Protein AF-A0A3B0PHT8-F1 (afdb_monomer_lite)

Radius of gyration: 15.31 Å; chains: 1; bounding box: 36×30×41 Å

InterPro domains:
  IPR002729 CRISPR-associated protein Cas1 [PF01867] (3-59)
  IPR042206 CRISPR-associated endonuclease Cas1, C-terminal domain [G3DSA:1.20.120.920] (1-103)

Structure (mmCIF, N/CA/C/O backbone):
data_AF-A0A3B0PHT8-F1
#
_entry.id   AF-A0A3B0PHT8-F1
#
loop_
_atom_site.group_PDB
_atom_site.id
_atom_site.type_symbol
_atom_site.label_atom_id
_atom_site.label_alt_id
_atom_site.label_comp_id
_atom_site.label_asym_id
_atom_site.label_entity_id
_atom_site.label_seq_id
_atom_site.pdbx_PDB_ins_code
_atom_site.Cartn_x
_atom_site.Cartn_y
_atom_site.Cartn_z
_atom_site.occupancy
_atom_site.B_iso_or_equiv
_atom_site.auth_seq_id
_atom_site.auth_comp_id
_atom_site.auth_asym_id
_atom_site.auth_atom_id
_atom_site.pdbx_PDB_model_num
ATOM 1 N N . MET A 1 1 ? 4.772 -3.105 1.011 1.00 61.62 1 MET A N 1
ATOM 2 C CA . MET A 1 1 ? 4.710 -3.486 2.441 1.00 61.62 1 MET A CA 1
ATOM 3 C C . MET A 1 1 ? 4.977 -2.330 3.391 1.00 61.62 1 MET A C 1
ATOM 5 O O . MET A 1 1 ? 4.087 -2.009 4.162 1.00 61.62 1 MET A O 1
ATOM 9 N N . THR A 1 2 ? 6.137 -1.666 3.341 1.00 83.94 2 THR A N 1
ATOM 10 C CA . THR A 1 2 ? 6.518 -0.656 4.351 1.00 83.94 2 THR A CA 1
ATOM 11 C C . THR A 1 2 ? 5.501 0.477 4.530 1.00 83.94 2 THR A C 1
ATOM 13 O O . THR A 1 2 ? 5.207 0.830 5.666 1.00 83.94 2 THR A O 1
ATOM 16 N N . TYR A 1 3 ? 4.913 1.012 3.453 1.00 90.50 3 TYR A N 1
ATOM 17 C CA . TYR A 1 3 ? 3.879 2.055 3.552 1.00 90.50 3 TYR A CA 1
ATOM 18 C C . TYR A 1 3 ? 2.614 1.574 4.272 1.00 90.50 3 TYR A C 1
ATOM 20 O O . TYR A 1 3 ? 2.159 2.230 5.205 1.00 90.50 3 TYR A O 1
ATOM 28 N N . VAL A 1 4 ? 2.116 0.389 3.912 1.00 92.94 4 VAL A N 1
ATOM 29 C CA . VAL A 1 4 ? 0.952 -0.247 4.549 1.00 92.94 4 VAL A CA 1
ATOM 30 C C . VAL A 1 4 ? 1.232 -0.501 6.032 1.00 92.94 4 VAL A C 1
ATOM 32 O O . VAL A 1 4 ? 0.489 -0.022 6.880 1.00 92.94 4 VAL A O 1
ATOM 35 N N . SER A 1 5 ? 2.358 -1.144 6.366 1.00 94.50 5 SER A N 1
ATOM 36 C CA . SER A 1 5 ? 2.738 -1.414 7.762 1.00 94.50 5 SER A CA 1
ATOM 37 C C . SER A 1 5 ? 2.891 -0.141 8.597 1.00 94.50 5 SER A C 1
ATOM 39 O O . SER A 1 5 ? 2.509 -0.114 9.766 1.00 94.50 5 SER A O 1
ATOM 41 N N . ARG A 1 6 ? 3.461 0.924 8.016 1.00 94.12 6 ARG A N 1
ATOM 42 C CA . ARG A 1 6 ? 3.597 2.226 8.686 1.00 94.12 6 ARG A CA 1
ATOM 43 C C . ARG A 1 6 ? 2.238 2.862 8.943 1.00 94.12 6 ARG A C 1
ATOM 45 O O . ARG A 1 6 ? 2.035 3.421 10.014 1.00 94.12 6 ARG A O 1
ATOM 52 N N . SER A 1 7 ? 1.326 2.770 7.984 1.00 94.12 7 SER A N 1
ATOM 53 C CA . SER A 1 7 ? -0.017 3.324 8.109 1.00 94.12 7 SER A CA 1
ATOM 54 C C . SER A 1 7 ? -0.875 2.548 9.116 1.00 94.12 7 SER A C 1
ATOM 56 O O . SER A 1 7 ? -1.546 3.157 9.946 1.00 94.12 7 SER A O 1
ATOM 58 N N . ILE A 1 8 ? -0.769 1.216 9.153 1.00 94.56 8 ILE A N 1
ATOM 59 C CA . ILE A 1 8 ? -1.392 0.365 10.182 1.00 94.56 8 ILE A CA 1
ATOM 60 C C . ILE A 1 8 ? -0.937 0.798 11.585 1.00 94.56 8 ILE A C 1
ATOM 62 O O . ILE A 1 8 ? -1.770 1.118 12.432 1.00 94.56 8 ILE A O 1
ATOM 66 N N . VAL A 1 9 ? 0.379 0.906 11.809 1.00 94.88 9 VAL A N 1
ATOM 67 C CA . VAL A 1 9 ? 0.944 1.332 13.106 1.00 94.88 9 VAL A CA 1
ATOM 68 C C . VAL A 1 9 ? 0.549 2.769 13.451 1.00 94.88 9 VAL A C 1
ATOM 70 O O . VAL A 1 9 ? 0.206 3.053 14.595 1.00 94.88 9 VAL A O 1
ATOM 73 N N . LYS A 1 10 ? 0.536 3.678 12.466 1.00 94.25 10 LYS A N 1
ATOM 74 C CA . LYS A 1 10 ? 0.078 5.070 12.628 1.00 94.25 10 LYS A CA 1
ATOM 75 C C . LYS A 1 10 ? -1.368 5.149 13.126 1.00 94.25 10 LYS A C 1
ATOM 77 O O . LYS A 1 10 ? -1.695 6.082 13.852 1.00 94.25 10 LYS A O 1
ATOM 82 N N . ASN A 1 11 ? -2.213 4.186 12.761 1.00 92.06 11 ASN A N 1
ATOM 83 C CA . ASN A 1 11 ? -3.597 4.097 13.223 1.00 92.06 11 ASN A CA 1
ATOM 84 C C . ASN A 1 11 ? -3.773 3.199 14.472 1.00 92.06 11 ASN A C 1
ATOM 86 O O . ASN A 1 11 ? -4.901 2.892 14.845 1.00 92.06 11 ASN A O 1
ATOM 90 N N . GLY A 1 12 ? -2.683 2.792 15.135 1.00 92.62 12 GLY A N 1
ATOM 91 C CA . GLY A 1 12 ? -2.718 2.070 16.414 1.00 92.62 12 GLY A CA 1
ATOM 92 C C . GLY A 1 12 ? -2.944 0.558 16.318 1.00 92.62 12 GLY A C 1
ATOM 93 O O . GLY A 1 12 ? -3.215 -0.078 17.334 1.00 92.62 12 GLY A O 1
ATOM 94 N N . LEU A 1 13 ? -2.833 -0.029 15.126 1.00 92.81 13 LEU A N 1
ATOM 95 C CA . LEU A 1 13 ? -3.005 -1.466 14.908 1.00 92.81 13 LEU A CA 1
ATOM 96 C C . LEU A 1 13 ? -1.667 -2.228 14.965 1.00 92.81 13 LEU A C 1
ATOM 98 O O . LEU A 1 13 ? -0.603 -1.683 14.665 1.00 92.81 13 LEU A O 1
ATOM 102 N N . ASP A 1 14 ? -1.727 -3.520 15.304 1.00 92.38 14 ASP A N 1
ATOM 103 C CA . ASP A 1 14 ? -0.568 -4.421 15.338 1.00 92.38 14 ASP A CA 1
ATOM 104 C C . ASP A 1 14 ? -0.459 -5.221 14.029 1.00 92.38 14 ASP A C 1
ATOM 106 O O . ASP A 1 14 ? -1.328 -6.028 13.698 1.00 92.38 14 ASP A O 1
ATOM 110 N N . ASN A 1 15 ? 0.651 -5.044 13.307 1.00 92.38 15 ASN A N 1
ATOM 111 C CA . ASN A 1 15 ? 0.929 -5.732 12.041 1.00 92.38 15 ASN A CA 1
ATOM 112 C C . ASN A 1 15 ? 0.932 -7.270 12.147 1.00 92.38 15 ASN A C 1
ATOM 114 O O . ASN A 1 15 ? 0.758 -7.955 11.139 1.00 92.38 15 ASN A O 1
ATOM 118 N N . ARG A 1 16 ? 1.154 -7.825 13.343 1.00 92.44 16 ARG A N 1
ATOM 119 C CA . ARG A 1 16 ? 1.227 -9.274 13.585 1.00 92.44 16 ARG A CA 1
ATOM 120 C C . ARG A 1 16 ? -0.149 -9.935 13.610 1.00 92.44 16 ARG A C 1
ATOM 122 O O . ARG A 1 16 ? -0.244 -11.146 13.429 1.00 92.44 16 ARG A O 1
ATOM 129 N N . ILE A 1 17 ? -1.209 -9.164 13.847 1.00 91.62 17 ILE A N 1
ATOM 130 C CA . ILE A 1 17 ? -2.570 -9.682 13.995 1.00 91.62 17 ILE A CA 1
ATOM 131 C C . ILE A 1 17 ? -3.258 -9.661 12.628 1.00 91.62 17 ILE A C 1
ATOM 133 O O . ILE A 1 17 ? -3.959 -8.714 12.290 1.00 91.62 17 ILE A O 1
ATOM 137 N N . GLY A 1 18 ? -3.025 -10.703 11.827 1.00 89.69 18 GLY A N 1
ATOM 138 C CA . GLY A 1 18 ? -3.697 -10.880 10.536 1.00 89.69 18 GLY A CA 1
ATOM 139 C C . GLY A 1 18 ? -5.199 -11.144 10.669 1.00 89.69 18 GLY A C 1
ATOM 140 O O . GLY A 1 18 ? -5.665 -11.693 11.670 1.00 89.69 18 GLY A O 1
ATOM 141 N N . ILE A 1 19 ? -5.943 -10.785 9.625 1.00 88.56 19 ILE A N 1
ATOM 142 C CA . ILE A 1 19 ? -7.367 -11.095 9.454 1.00 88.56 19 ILE A CA 1
ATOM 143 C C . ILE A 1 19 ? -7.507 -12.567 9.058 1.00 88.56 19 ILE A C 1
ATOM 145 O O . ILE A 1 19 ? -8.271 -13.314 9.672 1.00 88.56 19 ILE A O 1
ATOM 149 N N . PHE A 1 20 ? -6.732 -12.992 8.057 1.00 86.31 20 PHE A N 1
ATOM 150 C CA . PHE A 1 20 ? -6.761 -14.360 7.542 1.00 86.31 20 PHE A CA 1
ATOM 151 C C . PHE A 1 20 ? -5.446 -15.092 7.803 1.00 86.31 20 PHE A C 1
ATOM 153 O O . PHE A 1 20 ? -5.442 -16.195 8.357 1.00 86.31 20 PHE A O 1
ATOM 160 N N . HIS A 1 21 ? -4.313 -14.475 7.463 1.00 78.94 21 HIS A N 1
ATOM 161 C CA . HIS A 1 21 ? -3.013 -15.107 7.648 1.00 78.94 21 HIS A CA 1
ATOM 162 C C . HIS A 1 21 ? -2.625 -15.125 9.131 1.00 78.94 21 HIS A C 1
ATOM 164 O O . HIS A 1 21 ? -2.185 -14.127 9.695 1.00 78.94 21 HIS A O 1
ATOM 170 N N . LYS A 1 22 ? -2.741 -16.286 9.780 1.00 76.88 22 LYS A N 1
ATOM 171 C CA . LYS A 1 22 ? -2.258 -16.499 11.151 1.00 76.88 22 LYS A CA 1
ATOM 172 C C . LYS A 1 22 ? -0.918 -17.213 11.099 1.00 76.88 22 LYS A C 1
ATOM 174 O O . LYS A 1 22 ? -0.848 -18.397 10.790 1.00 76.88 22 LYS A O 1
ATOM 179 N N . SER A 1 23 ? 0.157 -16.493 11.391 1.00 75.19 23 SER A N 1
ATOM 180 C CA . SER A 1 23 ? 1.486 -17.089 11.506 1.00 75.19 23 SER A CA 1
ATOM 181 C C . SER A 1 23 ? 2.251 -16.420 12.632 1.00 75.19 23 SER A C 1
ATOM 183 O O . SER A 1 23 ? 2.489 -15.216 12.596 1.00 75.19 23 SER A O 1
ATOM 185 N N . PHE A 1 24 ? 2.677 -17.218 13.612 1.00 71.56 24 PHE A N 1
ATOM 186 C CA . PHE A 1 24 ? 3.511 -16.751 14.723 1.00 71.56 24 PHE A CA 1
ATOM 187 C C . PHE A 1 24 ? 4.849 -16.165 14.253 1.00 71.56 24 PHE A C 1
ATOM 189 O O . PHE A 1 24 ? 5.406 -15.301 14.924 1.00 71.56 24 PHE A O 1
ATOM 196 N N . ASN A 1 25 ? 5.327 -16.589 13.081 1.00 84.19 25 ASN A N 1
ATOM 197 C CA . ASN A 1 25 ? 6.591 -16.134 12.505 1.00 84.19 25 ASN A CA 1
ATOM 198 C C . ASN A 1 25 ? 6.412 -14.995 11.485 1.00 84.19 25 ASN A C 1
ATOM 200 O O . ASN A 1 25 ? 7.405 -14.468 10.988 1.00 84.19 25 ASN A O 1
ATOM 204 N N . ASN A 1 26 ? 5.175 -14.607 11.142 1.00 85.75 26 ASN A N 1
ATOM 205 C CA . ASN A 1 26 ? 4.922 -13.496 10.224 1.00 85.75 26 ASN A CA 1
ATOM 206 C C . ASN A 1 26 ? 4.620 -12.212 11.003 1.00 85.75 26 ASN A C 1
ATOM 208 O O . ASN A 1 26 ? 3.497 -11.984 11.449 1.00 85.75 26 ASN A O 1
ATOM 212 N N . 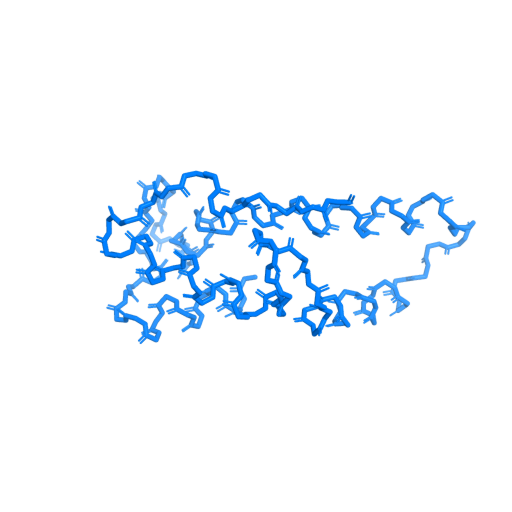HIS A 1 27 ? 5.610 -11.327 11.100 1.00 89.94 27 HIS A N 1
ATOM 213 C CA . HIS A 1 27 ? 5.440 -10.043 11.780 1.00 89.94 27 HIS A CA 1
ATOM 214 C C . HIS A 1 27 ? 4.600 -9.008 11.007 1.00 89.94 27 HIS A C 1
ATOM 216 O O . HIS A 1 27 ? 4.367 -7.911 11.513 1.00 89.94 27 HIS A O 1
ATOM 222 N N . PHE A 1 28 ? 4.145 -9.344 9.797 1.00 92.38 28 PHE A N 1
ATOM 223 C CA . PHE A 1 28 ? 3.420 -8.447 8.899 1.00 92.38 28 PHE A CA 1
ATOM 224 C C . PHE A 1 28 ? 2.162 -9.093 8.311 1.00 92.38 28 PHE A C 1
ATOM 226 O O . PHE A 1 28 ? 1.785 -8.809 7.173 1.00 92.38 28 PHE A O 1
ATOM 233 N N . ALA A 1 29 ? 1.529 -9.987 9.065 1.00 92.50 29 ALA A N 1
ATOM 234 C CA . ALA A 1 29 ? 0.315 -10.672 8.650 1.00 92.50 29 ALA A CA 1
ATOM 235 C C . ALA A 1 29 ? -0.797 -9.695 8.230 1.00 92.50 29 ALA A C 1
ATOM 237 O O . ALA A 1 29 ? -1.292 -9.783 7.110 1.00 92.50 29 ALA A O 1
ATOM 238 N N . LEU A 1 30 ? -1.103 -8.698 9.066 1.00 92.19 30 LEU A N 1
ATOM 239 C CA . LEU A 1 30 ? -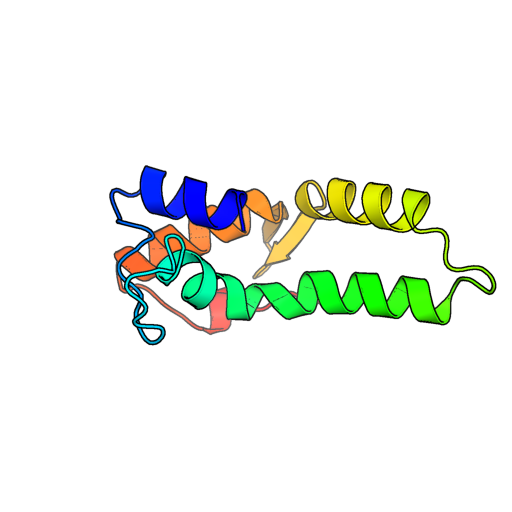2.131 -7.699 8.767 1.00 92.19 30 LEU A CA 1
ATOM 240 C C . LEU A 1 30 ? -1.760 -6.836 7.560 1.00 92.19 30 LEU A C 1
ATOM 242 O O . LEU A 1 30 ? -2.592 -6.585 6.697 1.00 92.19 30 LEU A O 1
ATOM 246 N N . SER A 1 31 ? -0.499 -6.407 7.462 1.00 93.12 31 SER A N 1
ATOM 247 C CA . SER A 1 31 ? -0.031 -5.635 6.306 1.00 93.12 31 SER A CA 1
ATOM 248 C C . SER A 1 31 ? -0.132 -6.418 5.005 1.00 93.12 31 SER A C 1
ATOM 250 O O . SER A 1 31 ? -0.392 -5.823 3.964 1.00 93.12 31 SER A O 1
ATOM 252 N N . SER A 1 32 ? 0.091 -7.734 5.068 1.00 90.81 32 SER A N 1
ATOM 253 C CA . SER A 1 32 ? -0.045 -8.633 3.920 1.00 90.81 32 SER A CA 1
ATOM 254 C C . SER A 1 32 ? -1.510 -8.737 3.496 1.00 90.81 32 SER A C 1
ATOM 256 O O . SER A 1 32 ? -1.806 -8.597 2.318 1.00 90.81 32 SER A O 1
ATOM 258 N N . ASP A 1 33 ? -2.426 -8.882 4.455 1.00 90.62 33 ASP A N 1
ATOM 259 C CA . ASP A 1 33 ? -3.868 -8.914 4.180 1.00 90.62 33 ASP A CA 1
ATOM 260 C C . ASP A 1 33 ? -4.356 -7.597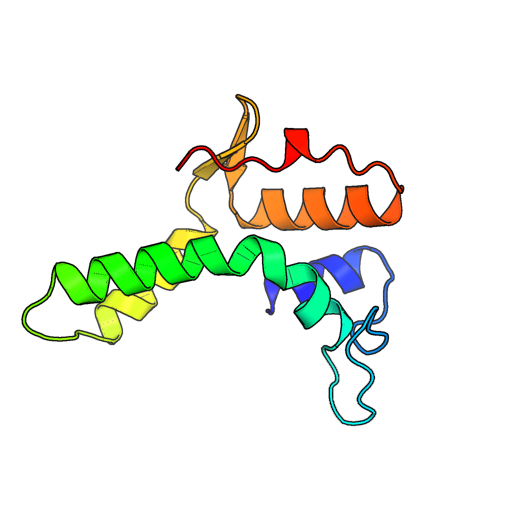 3.550 1.00 90.62 33 ASP A C 1
ATOM 262 O O . ASP A 1 33 ? -5.059 -7.598 2.542 1.00 90.62 33 ASP A O 1
ATOM 266 N N . VAL A 1 34 ? -3.937 -6.453 4.101 1.00 89.50 34 VAL A N 1
ATOM 267 C CA . VAL A 1 34 ? -4.361 -5.123 3.630 1.00 89.50 34 VAL A CA 1
ATOM 268 C C . VAL A 1 34 ? -3.750 -4.752 2.276 1.00 89.50 34 VAL A C 1
ATOM 270 O O . VAL A 1 34 ? -4.336 -3.964 1.537 1.00 89.50 34 VAL A O 1
ATOM 273 N N . MET A 1 35 ? -2.577 -5.285 1.920 1.00 91.38 35 MET A N 1
ATOM 274 C CA . MET A 1 35 ? -1.938 -4.942 0.646 1.00 91.38 35 MET A CA 1
ATOM 275 C C . MET A 1 35 ? -2.539 -5.663 -0.566 1.00 91.38 35 MET A C 1
ATOM 277 O O . MET A 1 35 ? -2.218 -5.269 -1.685 1.00 91.38 35 MET A O 1
ATOM 281 N N . GLU A 1 36 ? -3.372 -6.694 -0.383 1.00 88.25 36 GLU A N 1
ATOM 282 C CA . GLU A 1 36 ? -3.908 -7.496 -1.495 1.00 88.25 36 GLU A CA 1
ATOM 283 C C . GLU A 1 36 ? -4.597 -6.653 -2.588 1.00 88.25 36 GLU A C 1
ATOM 285 O O . GLU A 1 36 ? -4.228 -6.808 -3.755 1.00 88.25 36 GLU A O 1
ATOM 290 N N . PRO A 1 37 ? -5.477 -5.676 -2.276 1.00 85.50 37 PRO A N 1
ATOM 291 C CA . PRO A 1 37 ? -6.107 -4.830 -3.297 1.00 85.50 37 PRO A CA 1
ATOM 292 C C . PRO A 1 37 ? -5.129 -3.929 -4.070 1.00 85.50 37 PRO A C 1
ATOM 294 O O . PRO A 1 37 ? -5.477 -3.392 -5.117 1.00 85.50 37 PRO A O 1
ATOM 297 N N . LEU A 1 38 ? -3.909 -3.735 -3.560 1.00 87.00 38 LEU A N 1
ATOM 298 C CA . LEU A 1 38 ? -2.893 -2.853 -4.145 1.00 87.00 38 LEU A CA 1
ATOM 299 C C . LEU A 1 38 ? -1.930 -3.593 -5.080 1.00 87.00 38 LEU A C 1
ATOM 301 O O . LEU A 1 38 ? -1.201 -2.950 -5.837 1.00 87.00 38 LEU A O 1
ATOM 305 N N . ARG A 1 39 ? -1.898 -4.933 -5.037 1.00 89.75 39 ARG A N 1
ATOM 306 C CA . ARG A 1 39 ? -0.978 -5.756 -5.845 1.00 89.75 39 ARG A CA 1
ATOM 307 C C . ARG A 1 39 ? -1.107 -5.512 -7.353 1.00 89.75 39 ARG A C 1
ATOM 309 O O . ARG A 1 39 ? -0.055 -5.340 -7.973 1.00 89.75 39 ARG A O 1
ATOM 316 N N . PRO A 1 40 ? -2.320 -5.327 -7.923 1.00 90.44 40 PRO A N 1
ATOM 317 C CA . PRO A 1 40 ? -2.468 -5.034 -9.347 1.00 90.44 40 PRO A CA 1
ATOM 318 C C . PRO A 1 40 ? -1.703 -3.789 -9.825 1.00 90.44 40 PRO A C 1
ATOM 320 O O . PRO A 1 40 ? -1.319 -3.723 -10.991 1.00 90.44 40 PRO A O 1
ATOM 323 N N . ILE A 1 41 ? -1.436 -2.812 -8.942 1.00 88.50 41 ILE A N 1
ATOM 324 C CA . ILE A 1 41 ? -0.686 -1.591 -9.298 1.00 88.50 41 ILE A CA 1
ATOM 325 C C . ILE A 1 41 ? 0.754 -1.958 -9.662 1.00 88.50 41 ILE A C 1
ATOM 327 O O . ILE A 1 41 ? 1.286 -1.506 -10.676 1.00 88.50 41 ILE A O 1
ATOM 331 N N . ILE A 1 42 ? 1.367 -2.829 -8.858 1.00 90.88 42 ILE A N 1
ATOM 332 C CA . ILE A 1 42 ? 2.719 -3.326 -9.107 1.00 90.88 42 ILE A CA 1
ATOM 333 C C . ILE A 1 42 ? 2.722 -4.299 -10.285 1.00 90.88 42 ILE A C 1
ATOM 335 O O . ILE A 1 42 ? 3.616 -4.227 -11.126 1.00 90.88 42 ILE A O 1
ATOM 339 N N . ASP A 1 43 ? 1.716 -5.171 -10.383 1.00 91.88 43 ASP A N 1
ATOM 340 C CA . ASP A 1 43 ? 1.623 -6.153 -11.466 1.00 91.88 43 ASP A CA 1
ATOM 341 C C . ASP A 1 43 ? 1.545 -5.471 -12.841 1.00 91.88 43 ASP A C 1
ATOM 343 O O . ASP A 1 43 ? 2.217 -5.906 -13.778 1.00 91.88 43 ASP A O 1
ATOM 347 N N . LYS A 1 44 ? 0.812 -4.352 -12.958 1.00 89.88 44 LYS A N 1
ATOM 348 C CA . LYS A 1 44 ? 0.755 -3.536 -14.185 1.00 89.88 44 LYS A CA 1
ATOM 349 C C . LYS A 1 44 ? 2.130 -2.994 -14.582 1.00 89.88 44 LYS A C 1
ATOM 351 O O . LYS A 1 44 ? 2.492 -3.068 -15.756 1.00 89.88 44 LYS A O 1
ATOM 356 N N . LEU A 1 45 ? 2.903 -2.483 -13.620 1.00 89.56 45 LEU A N 1
ATOM 357 C CA . LEU A 1 45 ? 4.268 -2.008 -13.864 1.00 89.56 45 LEU A CA 1
ATOM 358 C C . LEU A 1 45 ? 5.188 -3.162 -14.290 1.00 89.56 45 LEU A C 1
ATOM 360 O O . LEU A 1 45 ? 5.929 -3.053 -15.261 1.00 89.56 45 LEU A O 1
ATOM 364 N N . VAL A 1 46 ? 5.135 -4.299 -13.596 1.00 91.38 46 VAL A N 1
ATOM 365 C CA . VAL A 1 46 ? 5.939 -5.475 -13.962 1.00 91.38 46 VAL A CA 1
ATOM 366 C C . VAL A 1 46 ? 5.599 -5.935 -15.381 1.00 91.38 46 VAL A C 1
ATOM 368 O O . VAL A 1 46 ? 6.500 -6.187 -16.183 1.00 91.38 46 VAL A O 1
ATOM 371 N N . TYR A 1 47 ? 4.309 -5.998 -15.714 1.00 90.88 47 TYR A N 1
ATOM 372 C CA . TYR A 1 47 ? 3.843 -6.381 -17.040 1.00 90.88 47 TYR A CA 1
ATOM 373 C C . TYR A 1 47 ? 4.349 -5.425 -18.128 1.00 90.88 47 TYR A C 1
ATOM 375 O O . TYR A 1 47 ? 4.867 -5.890 -19.145 1.00 90.88 47 TYR A O 1
ATOM 383 N N . SER A 1 48 ? 4.276 -4.105 -17.915 1.00 88.44 48 SER A N 1
ATOM 384 C CA . SER A 1 48 ? 4.759 -3.125 -18.898 1.00 88.44 48 SER A CA 1
ATOM 385 C C . SER A 1 48 ? 6.265 -3.247 -19.149 1.00 88.44 48 SER A C 1
ATOM 387 O O . SER A 1 48 ? 6.693 -3.181 -20.303 1.00 88.44 48 SER A O 1
ATOM 389 N N . HIS A 1 49 ? 7.067 -3.518 -18.114 1.00 87.88 49 HIS A N 1
ATOM 390 C CA . HIS A 1 49 ? 8.502 -3.765 -18.270 1.00 87.88 49 HIS A CA 1
ATOM 391 C C . HIS A 1 49 ? 8.807 -5.059 -19.028 1.00 87.88 49 HIS A C 1
ATOM 393 O O . HIS A 1 49 ? 9.723 -5.079 -19.848 1.00 87.88 49 HIS A O 1
ATOM 399 N N . ILE A 1 50 ? 8.052 -6.133 -18.772 1.00 87.12 50 ILE A N 1
ATOM 400 C CA . ILE A 1 50 ? 8.226 -7.409 -19.480 1.00 87.12 50 ILE A CA 1
ATOM 401 C C . ILE A 1 50 ? 7.898 -7.259 -20.970 1.00 87.12 50 ILE A C 1
ATOM 403 O O . ILE A 1 50 ? 8.577 -7.866 -21.792 1.00 87.12 50 ILE A O 1
ATOM 407 N N . GLN A 1 51 ? 6.887 -6.457 -21.315 1.00 85.06 51 GLN A N 1
ATOM 408 C CA . GLN A 1 51 ? 6.474 -6.239 -22.705 1.00 85.06 51 GLN A CA 1
ATOM 409 C C . GLN A 1 51 ? 7.381 -5.259 -23.465 1.00 85.06 51 GLN A C 1
ATOM 411 O O . GLN A 1 51 ? 7.604 -5.437 -24.658 1.00 85.06 51 GLN A O 1
ATOM 416 N N . SER A 1 52 ? 7.890 -4.216 -22.800 1.00 74.75 52 SER A N 1
ATOM 417 C CA . SER A 1 52 ? 8.548 -3.088 -23.483 1.00 74.75 52 SER A CA 1
ATOM 418 C C . SER A 1 52 ? 10.054 -3.264 -23.689 1.00 74.75 52 SER A C 1
ATOM 420 O O . SER A 1 52 ? 10.621 -2.616 -24.567 1.00 74.75 52 SER A O 1
ATOM 422 N N . TYR A 1 53 ? 10.724 -4.094 -22.882 1.00 64.19 53 TYR A N 1
ATOM 423 C CA . TYR A 1 53 ? 12.183 -4.182 -22.898 1.00 64.19 53 TYR A CA 1
ATOM 424 C C . TYR A 1 53 ? 12.687 -5.548 -23.366 1.00 64.19 53 TYR A C 1
ATOM 426 O O . TYR A 1 53 ? 12.548 -6.554 -22.675 1.00 64.19 53 TYR A O 1
ATOM 434 N N . ASP A 1 54 ? 13.401 -5.541 -24.492 1.00 61.81 54 ASP A N 1
ATOM 435 C CA . ASP A 1 54 ? 14.137 -6.6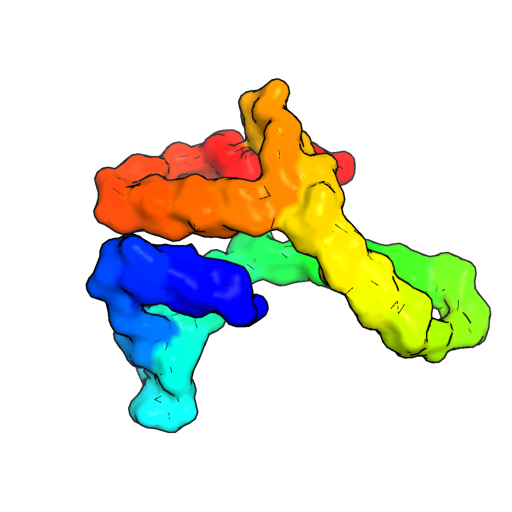97 -25.029 1.00 61.81 54 ASP A CA 1
ATOM 436 C C . ASP A 1 54 ? 15.259 -7.165 -24.064 1.00 61.81 54 ASP A C 1
ATOM 438 O O . ASP A 1 54 ? 15.649 -8.331 -24.016 1.00 61.81 54 ASP A O 1
ATOM 442 N N . LYS A 1 55 ? 15.736 -6.254 -23.197 1.00 64.56 55 LYS A N 1
ATOM 443 C CA . LYS A 1 55 ? 16.612 -6.538 -22.049 1.00 64.56 55 LYS A CA 1
ATOM 444 C C . LYS A 1 55 ? 15.947 -6.121 -20.743 1.00 64.56 55 LYS A C 1
ATOM 446 O O . LYS A 1 55 ? 15.696 -4.944 -20.517 1.00 64.56 55 LYS A O 1
ATOM 451 N N . LYS A 1 56 ? 15.761 -7.081 -19.839 1.00 72.06 56 LYS A N 1
ATOM 452 C CA . LYS A 1 56 ? 15.220 -6.865 -18.489 1.00 72.06 56 LYS A CA 1
ATOM 453 C C . LYS A 1 56 ? 16.194 -6.046 -17.630 1.00 72.06 56 LYS A C 1
ATOM 455 O O . LYS A 1 56 ? 16.996 -6.614 -16.889 1.00 72.06 56 LYS A O 1
ATOM 460 N N . ASP A 1 57 ? 16.140 -4.720 -17.737 1.00 85.75 57 ASP A N 1
ATOM 461 C CA . ASP A 1 57 ? 16.897 -3.820 -16.867 1.00 85.75 57 ASP A CA 1
ATOM 462 C C . ASP A 1 57 ? 16.207 -3.693 -15.502 1.00 85.75 57 ASP A C 1
ATOM 464 O O . ASP A 1 57 ? 15.238 -2.955 -15.305 1.00 85.75 57 ASP A O 1
ATOM 468 N N . PHE A 1 58 ? 16.739 -4.432 -14.532 1.00 87.75 58 PHE A N 1
ATOM 469 C CA . PHE A 1 58 ? 16.244 -4.411 -13.162 1.00 87.75 58 PHE A CA 1
ATOM 470 C C . PHE A 1 58 ? 16.526 -3.085 -12.433 1.00 87.75 58 PHE A C 1
ATOM 472 O O . PHE A 1 58 ? 15.819 -2.742 -11.486 1.00 87.75 58 PHE A O 1
ATOM 479 N N . MET A 1 59 ? 17.553 -2.329 -12.838 1.00 90.25 59 MET A N 1
ATOM 480 C CA . MET A 1 59 ? 17.842 -1.008 -12.273 1.00 90.25 59 MET A CA 1
ATOM 481 C C . MET A 1 59 ? 16.732 -0.026 -12.649 1.00 90.25 59 MET A C 1
ATOM 483 O O . MET A 1 59 ? 16.229 0.688 -11.780 1.00 90.25 59 MET A O 1
ATOM 487 N N . LEU A 1 60 ? 16.325 -0.043 -13.919 1.00 89.12 60 LEU A N 1
ATOM 488 C CA . LEU A 1 60 ? 15.245 0.795 -14.426 1.00 89.12 60 LEU A CA 1
ATOM 489 C C . LEU A 1 60 ? 13.907 0.434 -13.775 1.00 89.12 60 LEU A C 1
ATOM 491 O O . LEU A 1 60 ? 13.259 1.309 -13.212 1.00 89.12 60 LEU A O 1
ATOM 495 N N . PHE A 1 61 ? 13.569 -0.859 -13.710 1.00 90.19 61 PHE A N 1
ATOM 496 C CA . PHE A 1 61 ? 12.371 -1.324 -13.000 1.00 90.19 61 PHE A CA 1
ATOM 497 C C . PHE A 1 61 ? 12.317 -0.837 -11.544 1.00 90.19 61 PHE A C 1
ATOM 499 O O . PHE A 1 61 ? 11.281 -0.368 -11.084 1.00 90.19 61 PHE A O 1
ATOM 506 N N . LYS A 1 62 ? 13.430 -0.911 -10.800 1.00 91.12 62 LYS A N 1
ATOM 507 C CA . LYS A 1 62 ? 13.472 -0.419 -9.411 1.00 91.12 62 LYS A CA 1
ATOM 508 C C . LYS A 1 62 ? 13.240 1.087 -9.312 1.00 91.12 62 LYS A C 1
ATOM 510 O O . LYS A 1 62 ? 12.626 1.530 -8.343 1.00 91.12 62 LYS A O 1
ATOM 515 N N . LYS A 1 63 ? 13.756 1.864 -10.268 1.00 92.06 63 LYS A N 1
ATOM 516 C CA . LYS A 1 63 ? 13.532 3.311 -10.329 1.00 92.06 63 LYS A CA 1
ATOM 517 C C . LYS A 1 63 ? 12.051 3.602 -10.563 1.00 92.06 63 LYS A C 1
ATOM 519 O O . LYS A 1 63 ? 11.470 4.368 -9.802 1.00 92.06 63 LYS A O 1
ATOM 524 N N . ASP A 1 64 ? 11.448 2.947 -11.546 1.00 90.94 64 ASP A N 1
ATOM 525 C CA . ASP A 1 64 ? 10.045 3.166 -11.902 1.00 90.94 64 ASP A CA 1
ATOM 526 C C . ASP A 1 64 ? 9.112 2.689 -10.777 1.00 90.94 64 ASP A C 1
ATOM 528 O O . ASP A 1 64 ? 8.168 3.386 -10.416 1.00 90.94 64 ASP A O 1
ATOM 532 N N . LEU A 1 65 ? 9.449 1.582 -10.104 1.00 91.25 65 LEU A N 1
ATOM 533 C CA . LEU A 1 65 ? 8.749 1.113 -8.905 1.00 91.25 65 LEU A CA 1
ATOM 534 C C . LEU A 1 65 ? 8.801 2.128 -7.758 1.00 91.25 65 LEU A C 1
ATOM 536 O O . LEU A 1 65 ? 7.831 2.263 -7.019 1.00 91.25 65 LEU A O 1
ATOM 540 N N . PHE A 1 66 ? 9.927 2.819 -7.577 1.00 90.38 66 PHE A N 1
ATOM 541 C CA . PHE A 1 66 ? 10.034 3.876 -6.574 1.00 90.38 66 PHE A CA 1
ATOM 542 C C . PHE A 1 66 ? 9.176 5.087 -6.960 1.00 90.38 66 PHE A C 1
ATOM 544 O O . PHE A 1 66 ? 8.421 5.587 -6.129 1.00 90.38 66 PHE A O 1
ATOM 551 N N . CYS A 1 67 ? 9.247 5.520 -8.223 1.00 90.31 67 CYS A N 1
ATOM 552 C CA . CYS A 1 67 ? 8.455 6.635 -8.741 1.00 90.31 67 CYS A CA 1
ATOM 553 C C . CYS A 1 67 ? 6.946 6.375 -8.653 1.00 90.31 67 CYS A C 1
ATOM 555 O O . CYS A 1 67 ? 6.211 7.281 -8.276 1.00 90.31 67 CYS A O 1
ATOM 557 N N . LEU A 1 68 ? 6.498 5.141 -8.888 1.00 89.62 68 LEU A N 1
ATOM 558 C CA . LEU A 1 68 ? 5.094 4.732 -8.819 1.00 89.62 68 LEU A CA 1
ATOM 559 C C . LEU A 1 68 ? 4.406 5.111 -7.495 1.00 89.62 68 LEU A C 1
ATOM 561 O O . LEU A 1 68 ? 3.226 5.442 -7.486 1.00 89.62 68 LEU A O 1
ATOM 565 N N . PHE A 1 69 ? 5.118 5.087 -6.363 1.00 85.44 69 PHE A N 1
ATOM 566 C CA . PHE A 1 69 ? 4.522 5.464 -5.072 1.00 85.44 69 PHE A CA 1
ATOM 567 C C . PHE A 1 69 ? 4.294 6.975 -4.916 1.00 85.44 69 PHE A C 1
ATOM 569 O O . PHE A 1 69 ? 3.449 7.385 -4.116 1.00 85.44 69 PHE A O 1
ATOM 576 N N . GLU A 1 70 ? 5.023 7.785 -5.682 1.00 84.75 70 GLU A N 1
ATOM 577 C CA . GLU A 1 70 ? 4.875 9.243 -5.767 1.00 84.75 70 GLU A CA 1
ATOM 578 C C . GLU A 1 70 ? 3.943 9.661 -6.917 1.00 84.75 70 GLU A C 1
ATOM 580 O O . GLU A 1 70 ? 3.498 10.810 -6.988 1.00 84.75 70 GLU A O 1
ATOM 585 N N . GLU A 1 71 ? 3.618 8.734 -7.820 1.00 84.50 71 GLU A N 1
ATOM 586 C CA . GLU A 1 71 ? 2.674 8.975 -8.900 1.00 84.50 71 GLU A CA 1
ATOM 587 C C . GLU A 1 71 ? 1.252 9.163 -8.377 1.00 84.50 71 GLU A C 1
ATOM 589 O O . GLU A 1 71 ? 0.813 8.596 -7.370 1.00 84.50 71 GLU A O 1
ATOM 594 N N . LYS A 1 72 ? 0.522 10.004 -9.104 1.00 85.50 72 LYS A N 1
ATOM 595 C CA . LYS A 1 72 ? -0.852 10.363 -8.798 1.00 85.50 72 LYS A CA 1
ATOM 596 C C . LYS A 1 72 ? -1.797 9.437 -9.553 1.00 85.50 72 LYS A C 1
ATOM 598 O O . LYS A 1 72 ? -1.843 9.459 -10.779 1.00 85.50 72 LYS A O 1
ATOM 603 N N . ILE A 1 73 ? -2.572 8.668 -8.804 1.00 85.12 73 ILE A N 1
ATOM 604 C CA . ILE A 1 73 ? -3.650 7.821 -9.297 1.00 85.12 73 ILE A CA 1
ATOM 605 C C . ILE A 1 73 ? -4.988 8.549 -9.167 1.00 85.12 73 ILE A C 1
ATOM 607 O O . ILE A 1 73 ? -5.213 9.334 -8.238 1.00 85.12 73 ILE A O 1
ATOM 611 N N . LYS A 1 74 ? -5.888 8.302 -10.118 1.00 84.00 74 LYS A N 1
ATOM 612 C CA . LYS A 1 74 ? -7.244 8.840 -10.075 1.00 84.00 74 LYS A CA 1
ATOM 613 C C . LYS A 1 74 ? -8.153 7.860 -9.336 1.00 84.00 74 LYS A C 1
ATOM 615 O O . LYS A 1 74 ? -8.255 6.696 -9.713 1.00 84.00 74 LYS A O 1
ATOM 620 N N . VAL A 1 75 ? -8.780 8.357 -8.275 1.00 82.12 75 VAL A N 1
ATOM 621 C CA . VAL A 1 75 ? -9.672 7.620 -7.374 1.00 82.12 75 VAL A CA 1
ATOM 622 C C . VAL A 1 75 ? -10.927 8.471 -7.173 1.00 82.12 75 VAL A C 1
ATOM 624 O O . VAL A 1 75 ? -10.848 9.553 -6.589 1.00 82.12 75 VAL A O 1
ATOM 627 N N . ASN A 1 76 ? -12.069 8.022 -7.702 1.00 73.56 76 ASN A N 1
ATOM 628 C CA . ASN A 1 76 ? -13.381 8.702 -7.684 1.00 73.56 76 ASN A CA 1
ATOM 629 C C . ASN A 1 76 ? -13.280 10.209 -7.946 1.00 73.56 76 ASN A C 1
ATOM 631 O O . ASN A 1 76 ? -13.611 11.041 -7.096 1.00 73.56 76 ASN A O 1
ATOM 635 N N . ASN A 1 77 ? -12.767 10.573 -9.122 1.00 76.94 77 ASN A N 1
ATOM 636 C CA . ASN A 1 77 ? -12.589 11.967 -9.541 1.00 76.94 77 ASN A CA 1
ATOM 637 C C . ASN A 1 77 ? -11.561 12.798 -8.746 1.00 76.94 77 ASN A C 1
ATOM 639 O O . ASN A 1 77 ? -11.334 13.959 -9.083 1.00 76.94 77 ASN A O 1
ATOM 643 N N . SER A 1 78 ? -10.912 12.224 -7.731 1.00 81.00 78 SER A N 1
ATOM 644 C CA . SER A 1 78 ? -9.832 12.863 -6.979 1.00 81.00 78 SER A CA 1
ATOM 645 C C . SER A 1 78 ? -8.482 12.303 -7.400 1.00 81.00 78 SER A C 1
ATOM 647 O O . SER A 1 78 ? -8.336 11.113 -7.667 1.00 81.00 78 SER A O 1
ATOM 649 N N . LEU A 1 79 ? -7.476 13.168 -7.434 1.00 87.19 79 LEU A N 1
ATOM 650 C CA . LEU A 1 79 ? -6.116 12.798 -7.793 1.00 87.19 79 LEU A CA 1
ATOM 651 C C . LEU A 1 79 ? -5.299 12.646 -6.504 1.00 87.19 79 LEU A C 1
ATOM 653 O O . LEU A 1 79 ? -5.106 13.626 -5.784 1.00 87.19 79 LEU A O 1
ATOM 657 N N . LEU A 1 80 ? -4.866 11.427 -6.195 1.00 88.81 80 LEU A N 1
ATOM 658 C CA . LEU A 1 80 ? -4.170 11.084 -4.952 1.00 88.81 80 LEU A CA 1
ATOM 659 C C . LEU A 1 80 ? -2.875 10.357 -5.273 1.00 88.81 80 LEU A C 1
ATOM 661 O O . LEU A 1 80 ? -2.826 9.570 -6.212 1.00 88.81 80 LEU A O 1
ATOM 665 N N . THR A 1 81 ? -1.833 10.573 -4.482 1.00 90.00 81 THR A N 1
ATOM 666 C CA . THR A 1 81 ? -0.667 9.685 -4.527 1.00 90.00 81 THR A CA 1
ATOM 667 C C . THR A 1 81 ? -1.045 8.294 -4.020 1.00 90.00 81 THR A C 1
ATOM 669 O O . THR A 1 81 ? -1.964 8.138 -3.205 1.00 90.00 81 THR A O 1
ATOM 672 N N . VAL A 1 82 ? -0.313 7.265 -4.450 1.00 88.12 82 VAL A N 1
ATOM 673 C CA . VAL A 1 82 ? -0.511 5.894 -3.946 1.00 88.12 82 VAL A CA 1
ATOM 674 C C . VAL A 1 82 ? -0.373 5.842 -2.417 1.00 88.12 82 VAL A C 1
ATOM 676 O O . VAL A 1 82 ? -1.134 5.149 -1.744 1.00 88.12 82 VAL A O 1
ATOM 679 N N . ASN A 1 83 ? 0.540 6.628 -1.843 1.00 88.94 83 ASN A N 1
ATOM 680 C CA . ASN A 1 83 ? 0.726 6.714 -0.393 1.00 88.94 83 ASN A CA 1
ATOM 681 C C . ASN A 1 83 ? -0.495 7.304 0.334 1.00 88.94 83 ASN A C 1
ATOM 683 O O . ASN A 1 83 ? -0.934 6.753 1.345 1.00 88.94 83 ASN A O 1
ATOM 687 N N . GLU A 1 84 ? -1.077 8.389 -0.182 1.00 89.62 84 GLU A N 1
ATOM 688 C CA . GLU A 1 84 ? -2.303 8.981 0.378 1.00 89.62 84 GLU A CA 1
ATOM 689 C C . GLU A 1 84 ? -3.499 8.035 0.265 1.00 89.62 84 GLU A C 1
ATOM 691 O O . GLU A 1 84 ? -4.340 7.972 1.166 1.00 89.62 84 GLU A O 1
ATOM 696 N N . TYR A 1 85 ? -3.570 7.290 -0.836 1.00 89.12 85 TYR A N 1
ATOM 697 C CA . TYR A 1 85 ? -4.594 6.281 -1.052 1.00 89.12 85 TYR A CA 1
ATOM 698 C C . TYR A 1 85 ? -4.513 5.151 -0.016 1.00 89.12 85 TYR A C 1
ATOM 700 O O . TYR A 1 85 ? -5.529 4.818 0.593 1.00 89.12 85 TYR A O 1
ATOM 708 N N . ILE A 1 86 ? -3.311 4.628 0.260 1.00 90.06 86 ILE A N 1
ATOM 709 C CA . ILE A 1 86 ? -3.078 3.611 1.302 1.00 90.06 86 ILE A CA 1
ATOM 710 C C . ILE A 1 86 ? -3.543 4.110 2.676 1.00 90.06 86 ILE A C 1
ATOM 712 O O . ILE A 1 86 ? -4.259 3.400 3.385 1.00 90.06 86 ILE A O 1
ATOM 716 N N . ASP A 1 87 ? -3.173 5.340 3.043 1.00 90.56 87 ASP A N 1
ATOM 717 C CA . ASP A 1 87 ? -3.568 5.943 4.321 1.00 90.56 87 ASP A CA 1
ATOM 718 C C . ASP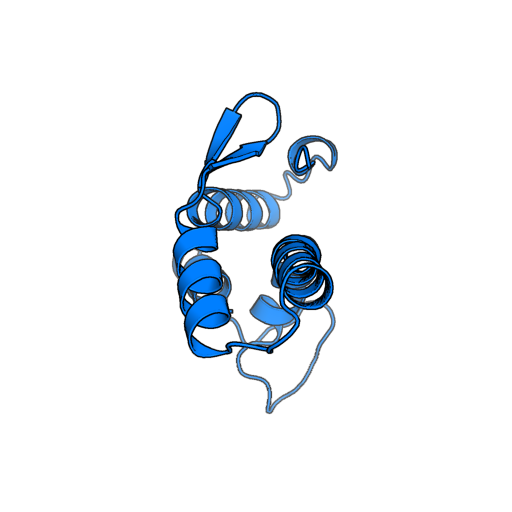 A 1 87 ? -5.094 6.083 4.444 1.00 90.56 87 ASP A C 1
ATOM 720 O O . ASP A 1 87 ? -5.668 5.785 5.497 1.00 90.56 87 ASP A O 1
ATOM 724 N N . LYS A 1 88 ? -5.771 6.508 3.368 1.00 88.94 88 LYS A N 1
ATOM 725 C CA . LYS A 1 88 ? -7.238 6.606 3.332 1.00 88.94 88 LYS A CA 1
ATOM 726 C C . LYS A 1 88 ? -7.913 5.241 3.425 1.00 88.94 88 LYS A C 1
ATOM 728 O O . LYS A 1 88 ? -8.878 5.113 4.177 1.00 88.94 88 LYS A O 1
ATOM 733 N N . LEU A 1 89 ? -7.404 4.244 2.701 1.00 88.19 89 LEU A N 1
ATOM 734 C CA . LEU A 1 89 ? -7.914 2.872 2.714 1.00 88.19 89 LEU A CA 1
ATOM 735 C C . LEU A 1 89 ? -7.910 2.299 4.133 1.00 88.19 89 LEU A C 1
ATOM 737 O O . LEU A 1 89 ? -8.947 1.859 4.624 1.00 88.19 89 LEU A O 1
ATOM 741 N N . ILE A 1 90 ? -6.772 2.375 4.825 1.00 90.19 90 ILE A N 1
ATOM 742 C CA . ILE A 1 90 ? -6.635 1.838 6.186 1.00 90.19 90 ILE A CA 1
ATOM 743 C C . ILE A 1 90 ? -7.547 2.577 7.163 1.00 90.19 90 ILE A C 1
ATOM 745 O O . ILE A 1 90 ? -8.228 1.944 7.968 1.00 90.19 90 ILE A O 1
ATOM 749 N N . LYS A 1 91 ? -7.609 3.911 7.079 1.00 89.69 91 LYS A N 1
ATOM 750 C CA . LYS A 1 91 ? -8.468 4.706 7.963 1.00 89.69 91 LYS A CA 1
ATOM 751 C C . LYS A 1 91 ? -9.946 4.345 7.801 1.00 89.69 91 LYS A C 1
ATOM 753 O O . LYS A 1 91 ? -10.648 4.208 8.797 1.00 89.69 91 LYS A O 1
ATOM 758 N N . LYS A 1 92 ? -10.410 4.155 6.565 1.00 86.81 92 LYS A N 1
ATOM 759 C CA . LYS A 1 92 ? -11.786 3.728 6.278 1.00 86.81 92 LYS A CA 1
ATOM 760 C C . LYS A 1 92 ? -12.078 2.311 6.751 1.00 86.81 92 LYS A C 1
ATOM 762 O O . LYS A 1 92 ? -13.119 2.085 7.361 1.00 86.81 92 LYS A O 1
ATOM 767 N N . MET A 1 93 ? -11.132 1.391 6.555 1.00 85.00 93 MET A N 1
ATOM 768 C CA . MET A 1 93 ? -11.244 0.019 7.051 1.00 85.00 93 MET A CA 1
ATOM 769 C C . MET A 1 93 ? -11.444 -0.018 8.573 1.00 85.00 93 MET A C 1
ATOM 771 O O . MET A 1 93 ? -12.272 -0.773 9.064 1.00 85.00 93 MET A O 1
ATOM 775 N N . ILE A 1 94 ? -10.738 0.839 9.318 1.00 85.94 94 ILE A N 1
ATOM 776 C CA . ILE A 1 94 ? -10.871 0.949 10.781 1.00 85.94 94 ILE A CA 1
ATOM 777 C C . ILE A 1 94 ? -12.213 1.554 11.196 1.00 85.94 94 ILE A C 1
ATOM 779 O O . ILE A 1 94 ? -12.799 1.133 12.190 1.00 85.94 94 ILE A O 1
ATOM 783 N N . LEU A 1 95 ? -12.703 2.542 10.447 1.00 86.44 95 LEU A N 1
ATOM 784 C CA . LEU A 1 95 ? -13.984 3.196 10.719 1.00 86.44 95 LEU A CA 1
ATOM 785 C C . LEU A 1 95 ? -15.198 2.343 10.304 1.00 86.44 95 LEU A C 1
ATOM 787 O O . LEU A 1 95 ? -16.325 2.786 10.506 1.00 86.44 95 LEU A O 1
ATOM 791 N N . ASN A 1 96 ? -14.984 1.136 9.756 1.00 80.00 96 ASN A N 1
ATOM 792 C CA . ASN A 1 96 ? -16.019 0.286 9.154 1.00 80.00 96 ASN A CA 1
ATOM 793 C C . ASN A 1 96 ? -16.835 0.997 8.056 1.00 80.00 96 ASN A C 1
ATOM 795 O O . ASN A 1 96 ? -17.977 0.633 7.783 1.00 80.00 96 ASN A O 1
ATOM 799 N N . ASP A 1 97 ? -16.231 1.984 7.395 1.00 76.50 97 ASP A N 1
ATOM 800 C CA . ASP A 1 97 ? -16.843 2.767 6.322 1.00 76.50 97 ASP A CA 1
ATOM 801 C C . ASP A 1 97 ? -16.225 2.358 4.980 1.00 76.50 97 ASP A C 1
ATOM 803 O O . ASP A 1 97 ? -15.409 3.070 4.390 1.00 76.50 97 ASP A O 1
ATOM 807 N N . ILE A 1 98 ? -16.517 1.124 4.556 1.00 66.19 98 ILE A N 1
ATOM 808 C CA . ILE A 1 98 ? -15.969 0.544 3.326 1.00 66.19 98 ILE A CA 1
ATOM 809 C C . ILE A 1 98 ? -17.057 0.560 2.256 1.00 66.19 98 ILE A C 1
ATOM 811 O O . ILE A 1 98 ? -17.794 -0.411 2.087 1.00 66.19 98 ILE A O 1
ATOM 815 N N . ASN A 1 99 ? -17.140 1.655 1.503 1.00 66.75 99 ASN A N 1
ATOM 816 C CA . ASN A 1 99 ? -17.878 1.666 0.248 1.00 66.75 99 ASN A CA 1
ATOM 817 C C . ASN A 1 99 ? -16.939 1.219 -0.884 1.00 66.75 99 ASN A C 1
ATOM 819 O O . ASN A 1 99 ? -15.933 1.867 -1.163 1.00 66.75 99 ASN A O 1
ATOM 823 N N . ILE A 1 100 ? -17.236 0.083 -1.523 1.00 60.84 100 ILE A N 1
ATOM 824 C CA . ILE A 1 100 ? -16.356 -0.552 -2.529 1.00 60.84 100 ILE A CA 1
ATOM 825 C C . ILE A 1 100 ? -16.146 0.357 -3.749 1.00 60.84 100 ILE A C 1
ATOM 827 O O . ILE A 1 100 ? -15.054 0.387 -4.318 1.00 60.84 100 ILE A O 1
ATOM 831 N N . GLU A 1 101 ? -17.163 1.144 -4.108 1.00 61.41 101 GLU A N 1
ATOM 832 C CA . GLU A 1 101 ? -17.091 2.138 -5.183 1.00 61.41 101 GLU A CA 1
ATOM 833 C C . GLU A 1 101 ? -15.982 3.166 -4.951 1.00 61.41 101 GLU A C 1
ATOM 835 O O . GLU A 1 101 ? -15.463 3.718 -5.912 1.00 61.41 101 GLU A O 1
ATOM 840 N N . GLU A 1 102 ? -15.556 3.386 -3.701 1.00 59.53 102 GLU A N 1
ATOM 841 C CA . GLU A 1 102 ? -14.591 4.429 -3.384 1.00 59.53 102 GLU A CA 1
ATOM 842 C C . GLU A 1 102 ? -13.122 4.052 -3.647 1.00 59.53 102 GLU A C 1
ATOM 844 O O . GLU A 1 102 ? -12.224 4.882 -3.468 1.00 59.53 102 GLU A O 1
ATOM 849 N N . PHE A 1 103 ? -12.862 2.814 -4.059 1.00 64.56 103 PHE A N 1
ATOM 850 C CA . PHE A 1 103 ? -11.513 2.267 -4.225 1.00 64.56 103 PHE A CA 1
ATOM 851 C C . PHE A 1 103 ? -11.232 1.808 -5.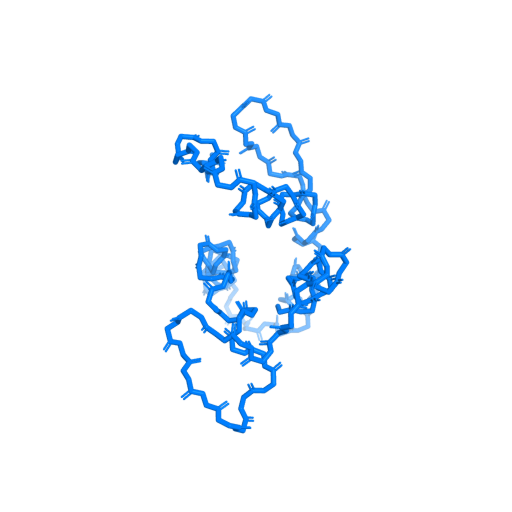661 1.00 64.56 103 PHE A C 1
ATOM 853 O O . PHE A 1 103 ? -10.266 1.089 -5.920 1.00 64.56 103 PHE A O 1
ATOM 860 N N . VAL A 1 104 ? -12.060 2.241 -6.617 1.00 69.25 104 VAL A N 1
ATOM 861 C CA . VAL A 1 104 ? -11.840 1.968 -8.037 1.00 69.25 104 VAL A CA 1
ATOM 862 C C . VAL A 1 104 ? -10.708 2.858 -8.546 1.00 69.25 104 VAL A C 1
ATOM 864 O O . VAL A 1 104 ? -10.832 4.080 -8.627 1.00 69.25 104 VAL A O 1
ATOM 867 N N . ILE A 1 105 ? -9.586 2.227 -8.886 1.00 69.50 105 ILE A N 1
ATOM 868 C CA . ILE A 1 105 ? -8.496 2.874 -9.614 1.00 69.50 105 ILE A CA 1
ATOM 869 C C . ILE A 1 105 ? -8.914 2.934 -11.083 1.00 69.50 105 ILE A C 1
ATOM 871 O O . ILE A 1 105 ? -9.176 1.900 -11.699 1.00 69.50 105 ILE A O 1
ATOM 875 N N . GLU A 1 106 ? -8.993 4.140 -11.640 1.00 70.75 106 GLU A N 1
ATOM 876 C CA . GLU A 1 106 ? -9.185 4.325 -13.080 1.00 70.75 106 GLU A CA 1
ATOM 877 C C . GLU A 1 106 ? -7.848 4.003 -13.777 1.00 70.75 106 GLU A C 1
ATOM 879 O O . GLU A 1 106 ? -6.883 4.761 -13.655 1.00 70.75 106 GLU A O 1
ATOM 884 N N . TRP A 1 107 ? -7.765 2.822 -14.403 1.00 64.31 107 TRP A N 1
ATOM 885 C CA . TRP A 1 107 ? -6.538 2.266 -14.996 1.00 64.31 107 TRP A CA 1
ATOM 886 C C . TRP A 1 107 ? -6.217 2.787 -16.391 1.00 64.31 107 TRP A C 1
ATOM 888 O O . TRP A 1 107 ? -7.154 2.979 -17.192 1.00 64.31 107 TRP A O 1
#

Secondary structure (DSSP, 8-state):
-HHHHHHHHHTT--TT--SS---TT-TTHHHHHHHGGGHHHHHHHHHHHHHH-SS--HHHHHHHHHHHTTSEEEETTEEEEHHHHHHHHHHHHHTT---GGGG-B--

Sequence (107 aa):
MTYVSRSIVKNGLDNRIGIFHKSFNNHFALSSDVMEPLRPIIDKLVYSHIQSYDKKDFMLFKKDLFCLFEEKIKVNNSLLTVNEYIDKLIKKMILNDINIEEFVIEW

Foldseek 3Di:
DVLLCVLCVVVPHQLQDAPPDHDPPDRRRNSVVLCVVVVVLLVVLVVCQVPPDPDNDPVVSVVVVVVQQVAWWQFPNDTHGVSVLSNVSSVCVVVVNDDPSRNDTPD

pLDDT: mean 84.82, std 9.28, range [59.53, 94.88]

Organism: NCBI:txid53558